Protein AF-A0A371HBJ3-F1 (afdb_monomer_lite)

Structure (mmCIF, N/CA/C/O backbone):
data_AF-A0A371HBJ3-F1
#
_entry.id   AF-A0A371HBJ3-F1
#
loop_
_atom_site.group_PDB
_atom_site.id
_atom_site.type_symbol
_atom_site.label_atom_id
_atom_site.label_alt_id
_atom_site.label_comp_id
_atom_site.label_asym_id
_atom_site.label_entity_id
_atom_site.label_seq_id
_atom_site.pdbx_PDB_ins_code
_atom_site.Cartn_x
_atom_site.Cartn_y
_atom_site.Cartn_z
_atom_site.occupancy
_atom_site.B_iso_or_equiv
_atom_site.auth_seq_id
_atom_site.auth_comp_id
_atom_site.auth_asym_id
_atom_site.auth_atom_id
_atom_site.pdbx_PDB_model_num
ATOM 1 N N . MET A 1 1 ? -5.037 -21.114 93.398 1.00 52.34 1 MET A N 1
ATOM 2 C CA . MET A 1 1 ? -4.317 -20.302 92.396 1.00 52.34 1 MET A CA 1
ATOM 3 C C . MET A 1 1 ? -5.214 -20.182 91.180 1.00 52.34 1 MET A C 1
ATOM 5 O O . MET A 1 1 ? -5.549 -21.205 90.602 1.00 52.34 1 MET A O 1
ATOM 9 N N . TYR A 1 2 ? -5.680 -18.972 90.877 1.00 48.56 2 TYR A N 1
ATOM 10 C CA . TYR A 1 2 ? -6.560 -18.693 89.743 1.00 48.56 2 TYR A CA 1
ATOM 11 C C . TYR A 1 2 ? -5.711 -18.352 88.518 1.00 48.56 2 TYR A C 1
ATOM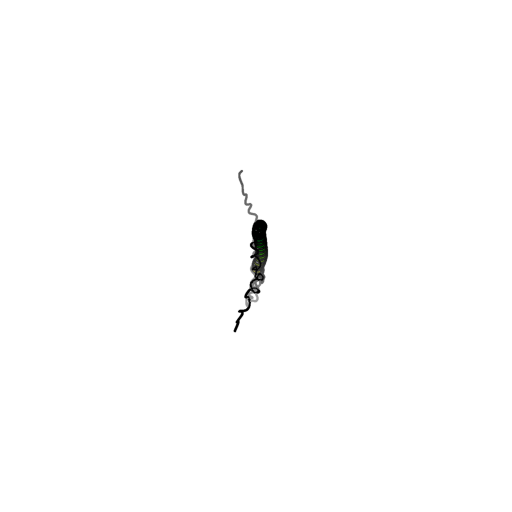 13 O O . TYR A 1 2 ? -4.856 -17.473 88.602 1.00 48.56 2 TYR A O 1
ATOM 21 N N . SER A 1 3 ? -5.958 -19.012 87.390 1.00 54.44 3 SER A N 1
ATOM 22 C CA . SER A 1 3 ? -5.428 -18.626 86.081 1.00 54.44 3 SER A CA 1
ATOM 23 C C . SER A 1 3 ? -6.597 -18.263 85.168 1.00 54.44 3 SER A C 1
ATOM 25 O O . SER A 1 3 ? -7.338 -19.117 84.689 1.00 54.44 3 SER A O 1
ATOM 27 N N . GLN A 1 4 ? -6.775 -16.959 84.966 1.00 59.56 4 GLN A N 1
ATOM 28 C CA . GLN A 1 4 ? -7.691 -16.385 83.990 1.00 59.56 4 GLN A CA 1
ATOM 29 C C . GLN A 1 4 ? -6.986 -16.378 82.627 1.00 59.56 4 GLN A C 1
ATOM 31 O O . GLN A 1 4 ? -5.948 -15.738 82.469 1.00 59.56 4 GLN A O 1
ATOM 36 N N . ALA A 1 5 ? -7.517 -17.119 81.655 1.00 66.81 5 ALA A N 1
ATOM 37 C CA . ALA A 1 5 ? -7.046 -17.056 80.274 1.00 66.81 5 ALA A CA 1
ATOM 38 C C . ALA A 1 5 ? -7.472 -15.717 79.633 1.00 66.81 5 ALA A C 1
ATOM 40 O O . ALA A 1 5 ? -8.577 -15.240 79.914 1.00 66.81 5 ALA A O 1
ATOM 41 N N . PRO A 1 6 ? -6.629 -15.093 78.789 1.00 67.56 6 PRO A N 1
ATOM 42 C CA . PRO A 1 6 ? -6.940 -13.795 78.204 1.00 67.56 6 PRO A CA 1
ATOM 43 C C . PRO A 1 6 ? -8.098 -13.913 77.194 1.00 67.56 6 PRO A C 1
ATOM 45 O O . PRO A 1 6 ? -8.182 -14.905 76.463 1.00 67.56 6 PRO A O 1
ATOM 48 N N . PRO A 1 7 ? -9.003 -12.920 77.122 1.00 60.12 7 PRO A N 1
ATOM 49 C CA . PRO A 1 7 ? -10.148 -12.973 76.223 1.00 60.12 7 PRO A CA 1
ATOM 50 C C . PRO A 1 7 ? -9.701 -12.804 74.763 1.00 60.12 7 PRO A C 1
ATOM 52 O O . PRO A 1 7 ? -9.135 -11.783 74.382 1.00 60.12 7 PRO A O 1
ATOM 55 N N . LEU A 1 8 ? -10.027 -13.781 73.914 1.00 62.53 8 LEU A N 1
ATOM 56 C CA . LEU A 1 8 ? -9.803 -13.759 72.458 1.00 62.53 8 LEU A CA 1
ATOM 57 C C . LEU A 1 8 ? -10.751 -12.805 71.693 1.00 62.53 8 LEU A C 1
ATOM 59 O O . LEU A 1 8 ? -11.042 -13.021 70.519 1.00 62.53 8 LEU A O 1
ATOM 63 N N . GLN A 1 9 ? -11.261 -11.741 72.317 1.00 60.38 9 GLN A N 1
ATOM 64 C CA . GLN A 1 9 ? -12.356 -10.949 71.734 1.00 60.38 9 GLN A CA 1
ATOM 65 C C . GLN A 1 9 ? -11.934 -9.803 70.802 1.00 60.38 9 GLN A C 1
ATOM 67 O O . GLN A 1 9 ? -12.796 -9.207 70.168 1.00 60.38 9 GLN A O 1
ATOM 72 N N . GLN A 1 10 ? -10.640 -9.533 70.607 1.00 57.94 10 GLN A N 1
ATOM 73 C CA . GLN A 1 10 ? -10.212 -8.402 69.764 1.00 57.94 10 GLN A CA 1
ATOM 74 C C . GLN A 1 10 ? -9.814 -8.773 68.324 1.00 57.94 10 GLN A C 1
ATOM 76 O O . GLN A 1 10 ? -9.536 -7.868 67.540 1.00 57.94 10 GLN A O 1
ATOM 81 N N . GLN A 1 11 ? -9.832 -10.056 67.925 1.00 56.16 11 GLN A N 1
ATOM 82 C CA . GLN A 1 11 ? -9.533 -10.443 66.531 1.00 56.16 11 GLN A CA 1
ATOM 83 C C . GLN A 1 11 ? -10.775 -10.560 65.623 1.00 56.16 11 GLN A C 1
ATOM 85 O O . GLN A 1 11 ? -10.653 -10.956 64.468 1.00 56.16 11 GLN A O 1
ATOM 90 N N . GLN A 1 12 ? -11.960 -10.172 66.113 1.00 56.47 12 GLN A N 1
ATOM 91 C CA . GLN A 1 12 ? -13.183 -10.050 65.302 1.00 56.47 12 GLN A CA 1
ATOM 92 C C . GLN A 1 12 ? -13.515 -8.607 64.887 1.00 56.47 12 GLN A C 1
ATOM 94 O O . GLN A 1 12 ? -14.608 -8.353 64.381 1.00 56.47 12 GLN A O 1
ATOM 99 N N . GLN A 1 13 ? -12.581 -7.657 65.013 1.00 57.28 13 GLN A N 1
ATOM 100 C CA . GLN A 1 13 ? -12.696 -6.399 64.270 1.00 57.28 13 GLN A CA 1
ATOM 101 C C . GLN A 1 13 ? -12.426 -6.676 62.788 1.00 57.28 13 GLN A C 1
ATOM 103 O O . GLN A 1 13 ? -11.309 -6.548 62.300 1.00 57.28 13 GLN A O 1
ATOM 108 N N . GLN A 1 14 ? -13.477 -7.139 62.109 1.00 56.41 14 GLN A N 1
ATOM 109 C CA . GLN A 1 14 ? -13.798 -6.816 60.724 1.00 56.41 14 GLN A CA 1
ATOM 110 C C . GLN A 1 14 ? -12.587 -6.696 59.794 1.00 56.41 14 GLN A C 1
ATOM 112 O O . GLN A 1 14 ? -12.361 -5.670 59.161 1.00 56.41 14 GLN A O 1
ATOM 117 N N . ARG A 1 15 ? -11.920 -7.827 59.539 1.00 53.44 15 ARG A N 1
ATOM 118 C CA . ARG A 1 15 ? -11.578 -8.109 58.145 1.00 53.44 15 ARG A CA 1
ATOM 119 C C . ARG A 1 15 ? -12.890 -8.444 57.436 1.00 53.44 15 ARG A C 1
ATOM 121 O O . ARG A 1 15 ? -13.150 -9.599 57.113 1.00 53.44 15 ARG A O 1
ATOM 128 N N . VAL A 1 16 ? -13.731 -7.433 57.202 1.00 54.88 16 VAL A N 1
ATOM 129 C CA . VAL A 1 16 ? -14.548 -7.475 55.993 1.00 54.88 16 VAL A CA 1
ATOM 130 C C . VAL A 1 16 ? -13.506 -7.672 54.891 1.00 54.88 16 VAL A C 1
ATOM 132 O O . VAL A 1 16 ? -12.600 -6.837 54.792 1.00 54.88 16 VAL A O 1
ATOM 135 N N . PRO A 1 17 ? -13.511 -8.779 54.122 1.00 54.97 17 PRO A N 1
ATOM 136 C CA . PRO A 1 17 ? -12.820 -8.717 52.842 1.00 54.97 17 PRO A CA 1
ATOM 137 C C . PRO A 1 17 ? -13.329 -7.430 52.175 1.00 54.97 17 PRO A C 1
ATOM 139 O O . PRO A 1 17 ? -14.526 -7.157 52.335 1.00 54.97 17 PRO A O 1
ATOM 142 N N . PRO A 1 18 ? -12.479 -6.599 51.532 1.00 56.50 18 PRO A N 1
ATOM 143 C CA . PRO A 1 18 ? -13.000 -5.491 50.737 1.00 56.50 18 PRO A CA 1
ATOM 144 C C . PRO A 1 18 ? -14.103 -6.113 49.898 1.00 56.50 18 PRO A C 1
ATOM 146 O O . PRO A 1 18 ? -13.814 -7.090 49.199 1.00 56.50 18 PRO A O 1
ATOM 149 N N . GLN A 1 19 ? -15.360 -5.708 50.154 1.00 52.31 19 GLN A N 1
ATOM 150 C CA . GLN A 1 19 ? -16.518 -6.378 49.577 1.00 52.31 19 GLN A CA 1
ATOM 151 C C . GLN A 1 19 ? -16.184 -6.504 48.110 1.00 52.31 19 GLN A C 1
ATOM 153 O O . GLN A 1 19 ? -15.879 -5.489 47.480 1.00 52.31 19 GLN A O 1
ATOM 158 N N . GLY A 1 20 ? -16.077 -7.752 47.642 1.00 52.28 20 GLY A N 1
ATOM 159 C CA . GLY A 1 20 ? -15.690 -8.026 46.276 1.00 52.28 20 GLY A CA 1
ATOM 160 C C . GLY A 1 20 ? -16.585 -7.153 45.429 1.00 52.28 20 GLY A C 1
ATOM 161 O O . GLY A 1 20 ? -17.806 -7.324 45.469 1.00 52.28 20 GLY A O 1
ATOM 162 N N . ASN A 1 21 ? -15.976 -6.160 44.784 1.00 62.69 21 ASN A N 1
ATOM 163 C CA . ASN A 1 21 ? -16.657 -5.159 43.987 1.00 62.69 21 ASN A CA 1
ATOM 164 C C . ASN A 1 21 ? -17.072 -5.866 42.696 1.00 62.69 21 ASN A C 1
ATOM 166 O O . ASN A 1 21 ? -16.496 -5.670 41.631 1.00 62.69 21 ASN A O 1
ATOM 170 N N . SER A 1 22 ? -17.974 -6.833 42.855 1.00 67.38 22 SER A N 1
ATOM 171 C CA . SER A 1 22 ? -18.622 -7.532 41.771 1.00 67.38 22 SER A CA 1
ATOM 172 C C . SER A 1 22 ? -19.412 -6.462 41.026 1.00 67.38 22 SER A C 1
ATOM 174 O O . SER A 1 22 ? -20.157 -5.719 41.673 1.00 67.38 22 SER A O 1
ATOM 176 N N . PRO A 1 23 ? -19.174 -6.299 39.712 1.00 80.31 23 PRO A N 1
ATOM 177 C CA . PRO A 1 23 ? -19.828 -5.251 38.955 1.00 80.31 23 PRO A CA 1
ATOM 178 C C . PRO A 1 23 ? -21.338 -5.368 39.141 1.00 80.31 23 PRO A C 1
ATOM 180 O O . PRO A 1 23 ? -21.896 -6.466 39.038 1.00 80.31 23 PRO A O 1
ATOM 183 N N . SER A 1 24 ? -21.989 -4.239 39.416 1.00 90.88 24 SER A N 1
ATOM 184 C CA . SER A 1 24 ? -23.447 -4.170 39.412 1.00 90.88 24 SER A CA 1
ATOM 185 C C . SER A 1 24 ? -23.973 -4.592 38.036 1.00 90.88 24 SER A C 1
ATOM 187 O O . SER A 1 24 ? -23.276 -4.474 37.025 1.00 90.88 24 SER A O 1
ATOM 189 N N . LEU A 1 25 ? -25.230 -5.038 37.958 1.00 93.00 25 LEU A N 1
ATOM 190 C CA . LEU A 1 25 ? -25.897 -5.276 36.673 1.00 93.00 25 LEU A CA 1
ATOM 191 C C . LEU A 1 25 ? -25.810 -4.041 35.760 1.00 93.00 25 LEU A C 1
ATOM 193 O O . LEU A 1 25 ? -25.631 -4.173 34.551 1.00 93.00 25 LEU A O 1
ATOM 197 N N . GLU A 1 26 ? -25.887 -2.846 36.347 1.00 92.12 26 GLU A N 1
ATOM 198 C CA . GLU A 1 26 ? -25.732 -1.587 35.620 1.00 92.12 26 GLU A CA 1
ATOM 199 C C . GLU A 1 26 ? -24.318 -1.429 35.038 1.00 92.12 26 GLU A C 1
ATOM 201 O O . GLU A 1 26 ? -24.172 -1.044 33.878 1.00 92.12 26 GLU A O 1
ATOM 206 N N . ASP A 1 27 ? -23.280 -1.787 35.800 1.00 94.19 27 ASP A N 1
ATOM 207 C CA . ASP A 1 27 ? -21.889 -1.750 35.333 1.00 94.19 27 ASP A CA 1
ATOM 208 C C . ASP A 1 27 ? -21.659 -2.764 34.211 1.00 94.19 27 ASP A C 1
ATOM 210 O O . ASP A 1 27 ? -20.997 -2.462 33.220 1.00 94.19 27 ASP A O 1
ATOM 214 N N . MET A 1 28 ? -22.267 -3.947 34.318 1.00 94.44 28 MET A N 1
ATOM 215 C CA . MET A 1 28 ? -22.177 -4.982 33.292 1.00 94.44 28 MET A CA 1
ATOM 216 C C . MET A 1 28 ? -22.882 -4.565 31.995 1.00 94.44 28 MET A C 1
ATOM 218 O O . MET A 1 28 ? -22.344 -4.776 30.908 1.00 94.44 28 MET A O 1
ATOM 222 N N . MET A 1 29 ? -24.047 -3.915 32.088 1.00 95.38 29 MET A N 1
ATOM 223 C CA . MET A 1 29 ? -24.729 -3.348 30.919 1.00 95.38 29 MET A CA 1
ATOM 224 C C . MET A 1 29 ? -23.911 -2.229 30.270 1.00 95.38 29 MET A C 1
ATOM 226 O O . MET A 1 29 ? -23.773 -2.205 29.045 1.00 95.38 29 MET A O 1
ATOM 230 N N . LYS A 1 30 ? -23.318 -1.334 31.068 1.00 96.06 30 LYS A N 1
ATOM 231 C CA . LYS A 1 30 ? -22.425 -0.280 30.563 1.00 96.06 30 LYS A CA 1
ATOM 232 C C . LYS A 1 30 ? -21.199 -0.867 29.872 1.00 96.06 30 LYS A C 1
ATOM 234 O O . LYS A 1 30 ? -20.845 -0.425 28.781 1.00 96.06 30 LYS A O 1
ATOM 239 N N . GLN A 1 31 ? -20.592 -1.895 30.459 1.00 96.31 31 GLN A N 1
ATOM 240 C CA . GLN A 1 31 ? -19.443 -2.579 29.878 1.00 96.31 31 GLN A CA 1
ATOM 241 C C . GLN A 1 31 ? -19.801 -3.291 28.568 1.00 96.31 31 GLN A C 1
ATOM 243 O O . GLN A 1 31 ? -19.042 -3.209 27.605 1.00 96.31 31 GLN A O 1
ATOM 248 N N . LEU A 1 32 ? -20.969 -3.935 28.487 1.00 96.06 32 LEU A N 1
ATOM 249 C CA . LEU A 1 32 ? -21.438 -4.565 27.252 1.00 96.06 32 LEU A CA 1
ATOM 250 C C . LEU A 1 32 ? -21.692 -3.534 26.143 1.00 96.06 32 LEU A C 1
ATOM 252 O O . LEU A 1 32 ? -21.330 -3.775 24.989 1.00 96.06 32 LEU A O 1
ATOM 256 N N . ALA A 1 33 ? -22.290 -2.389 26.485 1.00 96.62 33 ALA A N 1
ATOM 257 C CA . ALA A 1 33 ? -22.513 -1.292 25.547 1.00 96.62 33 ALA A CA 1
ATOM 258 C C . ALA A 1 33 ? -21.186 -0.703 25.041 1.00 96.62 33 ALA A C 1
ATOM 260 O O . ALA A 1 33 ? -21.024 -0.506 23.836 1.00 96.62 33 ALA A O 1
ATOM 261 N N . ALA A 1 34 ? -20.217 -0.493 25.937 1.00 96.81 34 ALA A N 1
ATOM 262 C CA . ALA A 1 34 ? -18.881 -0.023 25.581 1.00 96.81 34 ALA A CA 1
ATOM 263 C C . ALA A 1 34 ? -18.155 -1.011 24.656 1.00 96.81 34 ALA A C 1
ATOM 265 O O . ALA A 1 34 ? -17.638 -0.609 23.618 1.00 96.81 34 ALA A O 1
ATOM 266 N N . ASN A 1 35 ? -18.201 -2.309 24.965 1.00 97.00 35 ASN A N 1
ATOM 267 C CA . ASN A 1 35 ? -17.540 -3.335 24.159 1.00 97.00 35 ASN A CA 1
ATOM 268 C C . ASN A 1 35 ? -18.160 -3.459 22.754 1.00 97.00 35 ASN A C 1
ATOM 270 O O . ASN A 1 35 ? -17.446 -3.524 21.757 1.00 97.00 35 ASN A O 1
ATOM 274 N N . ASN A 1 36 ? -19.495 -3.398 22.652 1.00 97.25 36 ASN A N 1
ATOM 275 C CA . ASN A 1 36 ? -20.181 -3.354 21.355 1.00 97.25 36 ASN A CA 1
ATOM 276 C C . ASN A 1 36 ? -19.810 -2.107 20.544 1.00 97.25 36 ASN A C 1
ATOM 278 O O . ASN A 1 36 ? -19.727 -2.169 19.315 1.00 97.25 36 ASN A O 1
ATOM 282 N N . LEU A 1 37 ? -19.609 -0.968 21.208 1.00 97.62 37 LEU A N 1
ATOM 283 C CA . LEU A 1 37 ? -19.191 0.262 20.551 1.00 97.62 37 LEU A CA 1
ATOM 284 C C . LEU A 1 37 ? -17.736 0.176 20.069 1.00 97.62 37 LEU A C 1
ATOM 286 O O . LEU A 1 37 ? -17.458 0.539 18.928 1.00 97.62 37 LEU A O 1
ATOM 290 N N . GLU A 1 38 ? -16.819 -0.335 20.891 1.00 97.38 38 GLU A N 1
ATOM 291 C CA . GLU A 1 38 ? -15.427 -0.579 20.492 1.00 97.38 38 GLU A CA 1
ATOM 292 C C . GLU A 1 38 ? -15.335 -1.564 19.330 1.00 97.38 38 GLU A C 1
ATOM 294 O O . GLU A 1 38 ? -14.589 -1.322 18.384 1.00 97.38 38 GLU A O 1
ATOM 299 N N . PHE A 1 39 ? -16.132 -2.635 19.344 1.00 97.94 39 PHE A N 1
ATOM 300 C CA . PHE A 1 39 ? -16.200 -3.568 18.226 1.00 97.94 39 PHE A CA 1
ATOM 301 C C . PHE A 1 39 ? -16.633 -2.859 16.937 1.00 97.94 39 PHE A C 1
ATOM 303 O O . PHE A 1 39 ? -15.955 -2.977 15.917 1.00 97.94 39 PHE A O 1
ATOM 310 N N . GLN A 1 40 ? -17.703 -2.056 16.985 1.00 97.19 40 GLN A N 1
ATOM 311 C CA . GLN A 1 40 ? -18.172 -1.275 15.834 1.00 97.19 40 GLN A CA 1
ATOM 312 C C . GLN A 1 40 ? -17.124 -0.271 15.327 1.00 97.19 40 GLN A C 1
ATOM 314 O O . GLN A 1 40 ? -16.942 -0.119 14.116 1.00 97.19 40 GLN A O 1
ATOM 319 N N . GLN A 1 41 ? -16.401 0.393 16.231 1.00 97.31 41 GLN A N 1
ATOM 320 C CA . GLN A 1 41 ? -15.310 1.296 15.862 1.00 97.31 41 GLN A CA 1
ATOM 321 C C . GLN A 1 41 ? -14.129 0.538 15.251 1.00 97.31 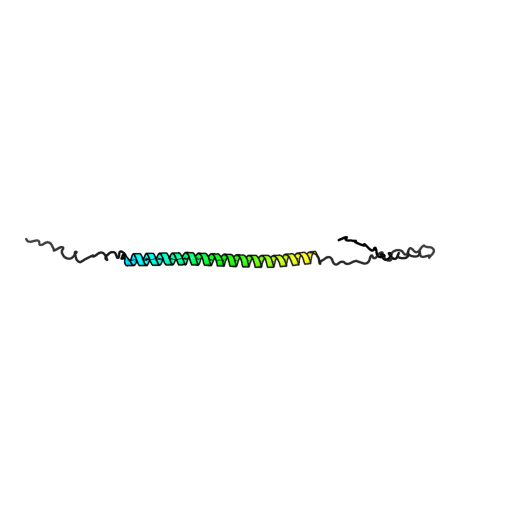41 GLN A C 1
ATOM 323 O O . GLN A 1 41 ? -13.575 0.981 14.246 1.00 97.31 41 GLN A O 1
ATOM 328 N N . SER A 1 42 ? -13.775 -0.619 15.811 1.00 98.00 42 SER A N 1
ATOM 329 C CA . SER A 1 42 ? -12.688 -1.471 15.332 1.00 98.00 42 SER A CA 1
ATOM 330 C C . SER A 1 42 ? -12.952 -1.957 13.910 1.00 98.00 42 SER A C 1
ATOM 332 O O . SER A 1 42 ? -12.117 -1.754 13.027 1.00 98.00 42 SER A O 1
ATOM 334 N N . VAL A 1 43 ? -14.147 -2.498 13.638 1.00 96.56 43 VAL A N 1
ATOM 335 C CA . VAL A 1 43 ? -14.500 -2.953 12.283 1.00 96.56 43 VAL A CA 1
ATOM 336 C C . VAL A 1 43 ? -14.549 -1.790 11.292 1.00 96.56 43 VAL A C 1
ATOM 338 O O . VAL A 1 43 ? -14.050 -1.917 10.175 1.00 96.56 43 VAL A O 1
ATOM 341 N N . SER A 1 44 ? -15.071 -0.630 11.703 1.00 97.75 44 SER A N 1
ATOM 342 C CA . SER A 1 44 ? -15.144 0.560 10.844 1.00 97.75 44 SER A CA 1
ATOM 343 C C . SER A 1 44 ? -13.755 1.107 10.515 1.00 97.75 44 SER A C 1
ATOM 345 O O . SER A 1 44 ? -13.462 1.412 9.359 1.00 97.75 44 SER A O 1
ATOM 347 N N . SER A 1 45 ? -12.878 1.183 11.518 1.00 98.00 45 SER A N 1
ATOM 348 C CA . SER A 1 45 ? -11.490 1.618 11.362 1.00 98.00 45 SER A CA 1
ATOM 349 C C . SER A 1 45 ? -10.703 0.653 10.481 1.00 98.00 45 SER A C 1
ATOM 351 O O . SER A 1 45 ? -10.027 1.084 9.548 1.00 98.00 45 SER A O 1
ATOM 353 N N . SER A 1 46 ? -10.842 -0.655 10.712 1.00 98.31 46 SER A N 1
ATOM 354 C CA . SER A 1 46 ? -10.181 -1.683 9.907 1.00 98.31 46 SER A CA 1
ATOM 355 C C . SER A 1 46 ? -10.625 -1.617 8.443 1.00 98.31 46 SER A C 1
ATOM 357 O O . SER A 1 46 ? -9.789 -1.598 7.539 1.00 98.31 46 SER A O 1
ATOM 359 N N . ASN A 1 47 ? -11.928 -1.458 8.196 1.00 98.25 47 ASN A N 1
ATOM 360 C CA . ASN A 1 47 ? -12.460 -1.310 6.845 1.00 98.25 47 ASN A CA 1
ATOM 361 C C . ASN A 1 47 ? -11.979 -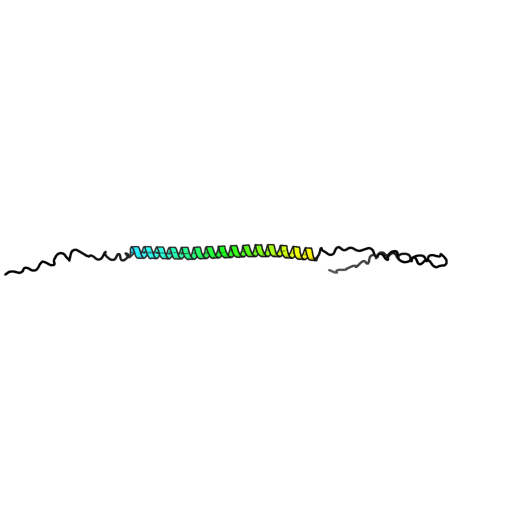0.018 6.159 1.00 98.25 47 ASN A C 1
ATOM 363 O O . ASN A 1 47 ? -11.661 -0.021 4.971 1.00 98.25 47 ASN A O 1
ATOM 367 N N . MET A 1 48 ? -11.892 1.094 6.895 1.00 97.81 48 MET A N 1
ATOM 368 C CA . MET A 1 48 ? -11.356 2.347 6.358 1.00 97.81 48 MET A CA 1
ATOM 369 C C . MET A 1 48 ? -9.873 2.209 6.001 1.00 97.81 48 MET A C 1
ATOM 371 O O . MET A 1 48 ? -9.471 2.595 4.906 1.00 97.81 48 MET A O 1
ATOM 375 N N . GLN A 1 49 ? -9.064 1.616 6.881 1.00 98.31 49 GLN A N 1
ATOM 376 C CA . GLN A 1 49 ? -7.642 1.382 6.623 1.00 98.31 49 GLN A CA 1
ATOM 377 C C . GLN A 1 49 ? -7.421 0.474 5.414 1.00 98.31 49 GLN A C 1
ATOM 379 O O . GLN A 1 49 ? -6.568 0.774 4.582 1.00 98.31 49 GLN A O 1
ATOM 384 N N . PHE A 1 50 ? -8.218 -0.588 5.274 1.00 98.44 50 PHE A N 1
ATOM 385 C CA . PHE A 1 50 ? -8.172 -1.459 4.103 1.00 98.44 50 PHE A CA 1
ATOM 386 C C . PHE A 1 50 ? -8.440 -0.681 2.807 1.00 98.44 50 PHE A C 1
ATOM 388 O O . PHE A 1 50 ? -7.666 -0.780 1.855 1.00 98.44 50 PHE A O 1
ATOM 395 N N . GLN A 1 51 ? -9.481 0.157 2.780 1.00 98.50 51 GLN A N 1
ATOM 396 C CA . GLN A 1 51 ? -9.790 0.986 1.610 1.00 98.50 51 GLN A CA 1
ATOM 397 C C . GLN A 1 51 ? -8.671 1.982 1.277 1.00 98.50 51 GLN A C 1
ATOM 399 O O . GLN A 1 51 ? -8.325 2.156 0.106 1.00 98.50 51 GLN A O 1
ATOM 404 N N . GLN A 1 52 ? -8.073 2.612 2.293 1.00 98.38 52 GLN A N 1
ATOM 405 C CA . GLN A 1 52 ? -6.943 3.524 2.100 1.00 98.38 52 GLN A CA 1
ATOM 406 C C . GLN A 1 52 ? -5.712 2.790 1.565 1.00 98.38 52 GLN A C 1
ATOM 408 O O . GLN A 1 52 ? -5.076 3.265 0.626 1.00 98.38 52 GLN A O 1
ATOM 413 N N . ASN A 1 53 ? -5.404 1.611 2.109 1.00 98.62 53 ASN A N 1
ATOM 414 C CA . ASN A 1 53 ? -4.294 0.785 1.649 1.00 98.62 53 ASN A CA 1
ATOM 415 C C . ASN A 1 53 ? -4.472 0.382 0.180 1.00 98.62 53 ASN A C 1
ATOM 417 O O . ASN A 1 53 ? -3.579 0.622 -0.626 1.00 98.62 53 ASN A O 1
ATOM 421 N N . MET A 1 54 ? -5.658 -0.109 -0.191 1.00 98.38 54 MET A N 1
ATOM 422 C CA . MET A 1 54 ? -5.985 -0.446 -1.578 1.00 98.38 54 MET A CA 1
ATOM 423 C C . MET A 1 54 ? -5.843 0.760 -2.510 1.00 98.38 54 MET A C 1
ATOM 425 O O . MET A 1 54 ? -5.255 0.653 -3.585 1.00 98.38 54 MET A O 1
ATOM 429 N N . THR A 1 55 ? -6.333 1.926 -2.089 1.00 98.50 55 THR A N 1
ATOM 430 C CA . THR A 1 55 ? -6.210 3.167 -2.867 1.00 98.50 55 THR A CA 1
ATOM 431 C C . THR A 1 55 ? -4.744 3.560 -3.054 1.00 98.50 55 THR A C 1
ATOM 433 O O . THR A 1 55 ? -4.337 3.917 -4.159 1.00 98.50 55 THR A O 1
ATOM 436 N N . ALA A 1 56 ? -3.929 3.456 -2.002 1.00 98.38 56 ALA A N 1
ATOM 437 C CA . ALA A 1 56 ? -2.499 3.732 -2.064 1.00 98.38 56 ALA A CA 1
ATOM 438 C C . ALA A 1 56 ? -1.773 2.760 -3.007 1.00 98.38 56 ALA A C 1
ATOM 440 O O . ALA A 1 56 ? -1.040 3.210 -3.885 1.00 98.38 56 ALA A O 1
ATOM 441 N N . THR A 1 57 ? -2.032 1.454 -2.901 1.00 98.62 57 THR A N 1
ATOM 442 C CA . THR A 1 57 ? -1.443 0.440 -3.788 1.00 98.62 57 THR A CA 1
ATOM 443 C C . THR A 1 57 ? -1.824 0.672 -5.248 1.00 98.62 57 THR A C 1
ATOM 445 O O . THR A 1 57 ? -0.965 0.603 -6.121 1.00 98.62 57 THR A O 1
ATOM 448 N N . ILE A 1 58 ? -3.085 1.005 -5.539 1.00 98.75 58 ILE A N 1
ATOM 449 C CA . ILE A 1 58 ? -3.524 1.306 -6.911 1.00 98.75 58 ILE A CA 1
ATOM 450 C C . ILE A 1 58 ? -2.809 2.548 -7.459 1.00 98.75 58 ILE A C 1
ATOM 452 O O . ILE A 1 58 ? -2.381 2.554 -8.615 1.00 98.75 58 ILE A O 1
ATOM 456 N N . GLN A 1 59 ? -2.668 3.602 -6.650 1.00 98.62 59 GLN A N 1
ATOM 457 C CA . GLN A 1 59 ? -1.955 4.811 -7.065 1.00 98.62 59 GLN A CA 1
ATOM 458 C C . GLN A 1 59 ? -0.474 4.541 -7.333 1.00 98.62 59 GLN A C 1
ATOM 460 O O . GLN A 1 59 ? 0.052 5.009 -8.343 1.00 98.62 59 GLN A O 1
ATOM 465 N N . ASP A 1 60 ? 0.174 3.757 -6.474 1.00 98.69 60 ASP A N 1
ATOM 466 C CA . ASP A 1 60 ? 1.574 3.377 -6.638 1.00 98.69 60 ASP A CA 1
ATOM 467 C C . ASP A 1 60 ? 1.782 2.552 -7.917 1.00 98.69 60 ASP A C 1
ATOM 469 O O . ASP A 1 60 ? 2.621 2.894 -8.751 1.00 98.69 60 ASP A O 1
ATOM 473 N N . LEU A 1 61 ? 0.925 1.556 -8.165 1.00 98.75 61 LEU A N 1
ATOM 474 C CA . LEU A 1 61 ? 0.945 0.781 -9.409 1.00 98.75 61 LEU A CA 1
ATOM 475 C C . LEU A 1 61 ? 0.748 1.666 -10.645 1.00 98.75 61 LEU A C 1
ATOM 477 O O . LEU 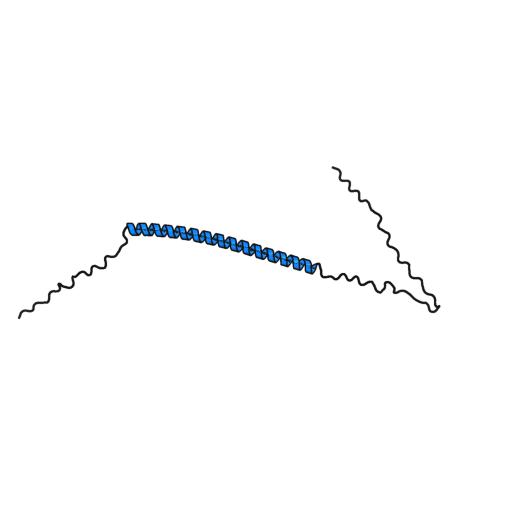A 1 61 ? 1.474 1.530 -11.630 1.00 98.75 61 LEU A O 1
ATOM 481 N N . LYS A 1 62 ? -0.200 2.609 -10.604 1.00 98.19 62 LYS A N 1
ATOM 482 C CA . LYS A 1 62 ? -0.422 3.562 -11.702 1.00 98.19 62 LYS A CA 1
ATOM 483 C C . LYS A 1 62 ? 0.827 4.408 -11.969 1.00 98.19 62 LYS A C 1
ATOM 485 O O . LYS A 1 62 ? 1.171 4.631 -13.131 1.00 98.19 62 LYS A O 1
ATOM 490 N N . MET A 1 63 ? 1.506 4.864 -10.918 1.00 98.44 63 MET A N 1
ATOM 491 C CA . MET A 1 63 ? 2.754 5.618 -11.037 1.00 98.44 63 MET A CA 1
ATOM 492 C C . MET A 1 63 ? 3.864 4.763 -11.657 1.00 98.44 63 MET A C 1
ATOM 494 O O . MET A 1 63 ? 4.487 5.197 -12.626 1.00 98.44 63 MET A O 1
ATOM 498 N N . GLN A 1 64 ? 4.070 3.541 -11.156 1.00 98.50 64 GLN A N 1
ATOM 499 C CA . GLN A 1 64 ? 5.077 2.612 -11.676 1.00 98.50 64 GLN A CA 1
ATOM 500 C C . GLN A 1 64 ? 4.851 2.294 -13.160 1.00 98.50 64 GLN A C 1
ATOM 502 O O . GLN A 1 64 ? 5.791 2.338 -13.952 1.00 98.50 64 GLN A O 1
ATOM 507 N N . ILE A 1 65 ? 3.601 2.046 -13.567 1.00 98.25 65 ILE A N 1
ATOM 508 C CA . ILE A 1 65 ? 3.246 1.808 -14.975 1.00 98.25 65 ILE A CA 1
ATOM 509 C C . ILE A 1 65 ? 3.534 3.050 -15.828 1.00 98.25 65 ILE A C 1
ATOM 511 O O . ILE A 1 65 ? 4.072 2.927 -16.928 1.00 98.25 65 ILE A O 1
ATOM 515 N N . GLY A 1 66 ? 3.229 4.251 -15.325 1.00 97.88 66 GLY A N 1
ATOM 516 C CA . GLY A 1 66 ? 3.563 5.502 -16.008 1.00 97.88 66 GLY A CA 1
ATOM 517 C C . GLY A 1 66 ? 5.071 5.682 -16.209 1.00 97.88 66 GLY A C 1
ATOM 518 O O . GLY A 1 66 ? 5.513 6.062 -17.292 1.00 97.88 66 GLY A O 1
ATOM 519 N N . GLN A 1 67 ? 5.879 5.357 -15.197 1.00 97.94 67 GLN A N 1
ATOM 520 C CA . GLN A 1 67 ? 7.338 5.375 -15.317 1.00 97.94 67 GLN A CA 1
ATOM 521 C C . GLN A 1 67 ? 7.845 4.331 -16.315 1.00 97.94 67 GLN A C 1
ATOM 523 O O . GLN A 1 67 ? 8.660 4.664 -17.174 1.00 97.94 67 GLN A O 1
ATOM 528 N N . LEU A 1 68 ? 7.313 3.108 -16.268 1.00 97.94 68 LEU A N 1
ATOM 529 C CA . LEU A 1 68 ? 7.663 2.049 -17.211 1.00 97.94 68 LEU A CA 1
ATOM 530 C C . LEU A 1 68 ? 7.356 2.454 -18.658 1.00 97.94 68 LEU A C 1
ATOM 532 O O . LEU A 1 68 ? 8.191 2.251 -19.536 1.00 97.94 68 LEU A O 1
ATOM 536 N N . ALA A 1 69 ? 6.198 3.070 -18.909 1.00 96.38 69 ALA A N 1
ATOM 537 C CA . ALA A 1 69 ? 5.832 3.563 -20.235 1.00 96.38 69 ALA A CA 1
ATOM 538 C C . ALA A 1 69 ? 6.849 4.590 -20.766 1.00 96.38 69 ALA A C 1
ATOM 540 O O . ALA A 1 69 ? 7.252 4.516 -21.928 1.00 96.38 69 ALA A O 1
ATOM 541 N N . ASN A 1 70 ? 7.328 5.494 -19.904 1.00 95.88 70 ASN A N 1
ATOM 542 C CA . ASN A 1 70 ? 8.379 6.446 -20.265 1.00 95.88 70 ASN A CA 1
ATOM 543 C C . ASN A 1 70 ? 9.699 5.737 -20.594 1.00 95.88 70 ASN A C 1
ATOM 545 O O . ASN A 1 70 ? 10.308 6.039 -21.617 1.00 95.88 70 ASN A O 1
ATOM 549 N N . THR A 1 71 ? 10.125 4.768 -19.779 1.00 94.75 71 THR A N 1
ATOM 550 C CA . THR A 1 71 ? 11.343 3.982 -20.038 1.00 94.75 71 THR A CA 1
ATOM 551 C C . THR A 1 71 ? 11.255 3.195 -21.346 1.00 94.75 71 THR A C 1
ATOM 553 O O . THR A 1 71 ? 12.212 3.156 -22.112 1.00 94.75 71 THR A O 1
ATOM 556 N N . VAL A 1 72 ? 10.111 2.581 -21.647 1.00 94.06 72 VAL A N 1
ATOM 557 C CA . VAL A 1 72 ? 9.926 1.856 -22.912 1.00 94.06 72 VAL A CA 1
ATOM 558 C C . VAL A 1 72 ? 9.973 2.817 -24.101 1.00 94.06 72 VAL A C 1
ATOM 560 O O . VAL A 1 72 ? 10.635 2.519 -25.093 1.00 94.06 72 VAL A O 1
ATOM 563 N N . SER A 1 73 ? 9.342 3.989 -23.992 1.00 91.94 73 SER A N 1
ATOM 564 C CA . SER A 1 73 ? 9.377 5.022 -25.033 1.00 91.94 73 SER A CA 1
ATOM 565 C C . SER A 1 73 ? 10.801 5.521 -25.317 1.00 91.94 73 SER A C 1
ATOM 567 O O . SER A 1 73 ? 11.205 5.635 -26.480 1.00 91.94 73 SER A O 1
ATOM 569 N N . THR A 1 74 ? 11.614 5.750 -24.277 1.00 90.06 74 THR A N 1
ATOM 570 C CA . THR A 1 74 ? 13.016 6.160 -24.455 1.00 90.06 74 THR A CA 1
ATOM 571 C C . THR A 1 74 ? 13.865 5.055 -25.075 1.00 90.06 74 THR A C 1
ATOM 573 O O . THR A 1 74 ? 14.659 5.346 -25.967 1.00 90.06 74 THR A O 1
ATOM 576 N N . LEU A 1 75 ? 13.676 3.793 -24.675 1.00 89.31 75 LEU A N 1
ATOM 577 C CA . LEU A 1 75 ? 14.375 2.649 -25.272 1.00 89.31 75 LEU A CA 1
ATOM 578 C C . LEU A 1 75 ? 14.019 2.463 -26.752 1.00 89.31 75 LEU A C 1
ATOM 580 O O . LEU A 1 75 ? 14.913 2.266 -27.575 1.00 89.31 75 LEU A O 1
ATOM 584 N N . GLN A 1 76 ? 12.737 2.572 -27.110 1.00 83.38 76 GLN A N 1
ATOM 585 C CA . GLN A 1 76 ? 12.289 2.507 -28.505 1.00 83.38 76 GLN A CA 1
ATOM 586 C C . GLN A 1 76 ? 12.865 3.659 -29.335 1.00 83.38 76 GLN A C 1
ATOM 588 O O . GLN A 1 76 ? 13.364 3.441 -30.439 1.00 83.38 76 GLN A O 1
ATOM 593 N N . SER A 1 77 ? 12.868 4.874 -28.783 1.00 75.88 77 SER A N 1
ATOM 594 C CA . SER A 1 77 ? 13.439 6.049 -29.447 1.00 75.88 77 SER A CA 1
ATOM 595 C C . SER A 1 77 ? 14.951 5.905 -29.649 1.00 75.88 77 SER A C 1
ATOM 597 O O . SER A 1 77 ? 15.450 6.134 -30.747 1.00 75.88 77 SER A O 1
ATOM 599 N N . ALA A 1 78 ? 15.685 5.448 -28.629 1.00 68.06 78 ALA A N 1
ATOM 600 C CA . ALA A 1 78 ? 17.132 5.245 -28.700 1.00 68.06 78 ALA A CA 1
ATOM 601 C C . ALA A 1 78 ? 17.533 4.117 -29.666 1.00 68.06 78 ALA A C 1
ATOM 603 O O . ALA A 1 78 ? 18.547 4.245 -30.357 1.00 68.06 78 ALA A O 1
ATOM 604 N N . GLY A 1 79 ? 16.734 3.046 -29.747 1.00 60.69 79 GLY A N 1
ATOM 605 C CA . GLY A 1 79 ? 16.903 1.966 -30.723 1.00 60.69 79 GLY A CA 1
ATOM 606 C C . GLY A 1 79 ? 16.560 2.380 -32.158 1.00 60.69 79 GLY A C 1
ATOM 607 O O . GLY A 1 79 ? 17.135 1.841 -33.099 1.00 60.69 79 GLY A O 1
ATOM 608 N N . SER A 1 80 ? 15.677 3.369 -32.334 1.00 60.31 80 SER A N 1
ATOM 609 C CA . SER A 1 80 ? 15.303 3.907 -33.646 1.00 60.31 80 SER A CA 1
ATOM 610 C C . SER A 1 80 ? 16.199 5.057 -34.129 1.00 60.31 80 SER A C 1
ATOM 612 O O . SER A 1 80 ? 16.228 5.308 -35.332 1.00 60.31 80 SER A O 1
ATOM 614 N N . SER A 1 81 ? 16.904 5.778 -33.244 1.00 60.09 81 SER A N 1
ATOM 615 C CA . SER A 1 81 ? 17.574 7.045 -33.600 1.00 60.09 81 SER A CA 1
ATOM 616 C C . SER A 1 81 ? 19.107 7.005 -33.705 1.00 60.09 81 SER A C 1
ATOM 618 O O . SER A 1 81 ? 19.714 8.068 -33.802 1.00 60.09 81 SER A O 1
ATOM 620 N N . ASN A 1 82 ? 19.765 5.841 -33.676 1.00 57.94 82 ASN A N 1
ATOM 621 C CA . ASN A 1 82 ? 21.239 5.778 -33.598 1.00 57.94 82 ASN A CA 1
ATOM 622 C C . ASN A 1 82 ? 21.940 5.023 -34.731 1.00 57.94 82 ASN A C 1
ATOM 624 O O . ASN A 1 82 ? 23.030 4.491 -34.540 1.00 57.94 82 ASN A O 1
ATOM 628 N N . LEU A 1 83 ? 21.382 5.033 -35.939 1.00 62.03 83 LEU A N 1
ATOM 629 C CA . LEU A 1 83 ? 22.219 4.827 -37.117 1.00 62.03 83 LEU A CA 1
ATOM 630 C C . LEU A 1 83 ? 22.437 6.192 -37.763 1.00 62.03 83 LEU A C 1
ATOM 632 O O . LEU A 1 83 ? 21.528 6.668 -38.450 1.00 62.03 83 LEU A O 1
ATOM 636 N N . PRO A 1 84 ? 23.599 6.851 -37.557 1.00 58.88 84 PRO A N 1
ATOM 637 C CA . PRO A 1 84 ? 23.966 7.950 -38.428 1.00 58.88 84 PRO A CA 1
ATOM 638 C C . PRO A 1 84 ? 23.968 7.357 -39.834 1.00 58.88 84 PRO A C 1
ATOM 640 O O . PRO A 1 84 ? 24.829 6.550 -40.181 1.00 58.88 84 PRO A O 1
ATOM 643 N N . SER A 1 85 ? 22.947 7.695 -40.621 1.00 60.91 85 SER A N 1
ATOM 644 C CA . SER A 1 85 ? 22.861 7.331 -42.029 1.00 60.91 85 SER A CA 1
ATOM 645 C C . SER A 1 85 ? 23.885 8.175 -42.770 1.00 60.91 85 SER A C 1
ATOM 647 O O . SER A 1 85 ? 23.553 9.073 -43.536 1.00 60.91 85 SER A O 1
ATOM 649 N N . GLN A 1 86 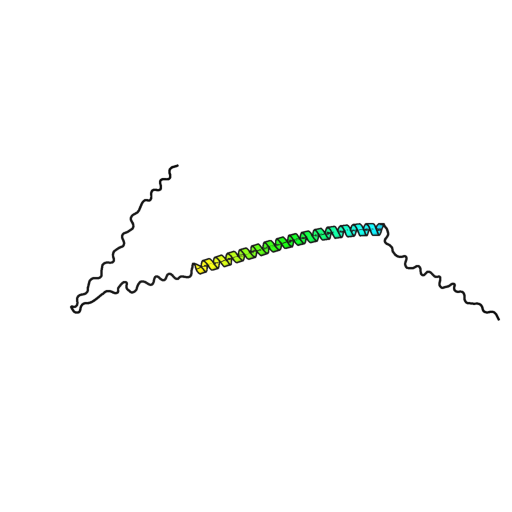? 25.162 7.918 -42.503 1.00 59.16 86 GLN A N 1
ATOM 650 C CA . GLN A 1 86 ? 26.245 8.428 -43.305 1.00 59.16 86 GLN A CA 1
ATOM 651 C C . GLN A 1 86 ? 26.221 7.610 -44.583 1.00 59.16 86 GLN A C 1
ATOM 653 O O . GLN A 1 86 ? 26.876 6.576 -44.699 1.00 59.16 86 GLN A O 1
ATOM 658 N N . THR A 1 87 ? 25.451 8.086 -45.558 1.00 64.25 87 THR A N 1
ATOM 659 C CA . THR A 1 87 ? 25.732 7.744 -46.948 1.00 64.25 87 THR A CA 1
ATOM 660 C C . THR A 1 87 ? 27.098 8.352 -47.248 1.00 64.25 87 THR A C 1
ATOM 662 O O . THR A 1 87 ? 27.192 9.508 -47.647 1.00 64.25 87 THR A O 1
ATOM 665 N N . ILE A 1 88 ? 28.176 7.613 -46.969 1.00 68.00 88 ILE A N 1
ATOM 666 C CA . ILE A 1 88 ? 29.506 7.974 -47.451 1.00 68.00 88 ILE A CA 1
ATOM 667 C C . ILE A 1 88 ? 29.390 7.928 -48.977 1.00 68.00 88 ILE A C 1
ATOM 669 O O . ILE A 1 88 ? 29.084 6.859 -49.516 1.00 68.00 88 ILE A O 1
ATOM 673 N N . PRO A 1 89 ? 29.574 9.056 -49.689 1.00 62.78 89 PRO A N 1
ATOM 674 C CA . PRO A 1 89 ? 29.550 9.048 -51.142 1.00 62.78 89 PRO A CA 1
ATOM 675 C C . PRO A 1 89 ? 30.565 8.016 -51.627 1.00 62.78 89 PRO A C 1
ATOM 677 O O . PRO A 1 89 ? 31.710 8.036 -51.178 1.00 62.78 89 PRO A O 1
ATOM 680 N N . ASN A 1 90 ? 30.150 7.095 -52.502 1.00 60.25 90 ASN A N 1
ATOM 681 C CA . ASN A 1 90 ? 31.037 6.064 -53.030 1.00 60.25 90 ASN A CA 1
ATOM 682 C C . ASN A 1 90 ? 32.291 6.736 -53.625 1.00 60.25 90 ASN A C 1
ATOM 684 O O . ASN A 1 90 ? 32.174 7.414 -54.650 1.00 60.25 90 ASN A O 1
ATOM 688 N N . PRO A 1 91 ? 33.493 6.535 -53.054 1.00 58.94 91 PRO A N 1
ATOM 689 C CA . PRO A 1 91 ? 34.705 7.161 -53.574 1.00 58.94 91 PRO A CA 1
ATOM 690 C C . PRO A 1 91 ? 35.054 6.665 -54.987 1.00 58.94 91 PRO A C 1
ATOM 692 O O . PRO A 1 91 ? 35.831 7.305 -55.691 1.00 58.94 91 PRO A O 1
ATOM 695 N N . ARG A 1 92 ? 34.441 5.564 -55.458 1.00 60.69 92 ARG A N 1
ATOM 696 C CA . ARG A 1 92 ? 34.555 5.095 -56.849 1.00 60.69 92 ARG A CA 1
ATOM 697 C C . ARG A 1 92 ? 33.690 5.858 -57.851 1.00 60.69 92 ARG A C 1
ATOM 699 O O . ARG A 1 92 ? 33.806 5.557 -59.035 1.00 60.69 92 ARG A O 1
ATOM 706 N N . GLY A 1 93 ? 32.891 6.845 -57.432 1.00 53.47 93 GLY A N 1
ATOM 707 C CA . GLY A 1 93 ? 32.092 7.680 -58.341 1.00 53.47 93 GLY A CA 1
ATOM 708 C C . GLY A 1 93 ? 32.905 8.334 -59.466 1.00 53.47 93 GLY A C 1
ATOM 709 O O . GLY A 1 93 ? 32.338 8.669 -60.495 1.00 53.47 93 GLY A O 1
ATOM 710 N N . ASN A 1 94 ? 34.233 8.433 -59.306 1.00 57.81 94 ASN A N 1
ATOM 711 C CA . ASN A 1 94 ? 35.144 9.002 -60.302 1.00 57.81 94 ASN A CA 1
ATOM 712 C C . ASN A 1 94 ? 36.374 8.118 -60.605 1.00 57.81 94 ASN A C 1
ATOM 714 O O . ASN A 1 94 ? 37.374 8.607 -61.122 1.00 57.81 94 ASN A O 1
ATOM 718 N N . ALA A 1 95 ? 36.350 6.820 -60.284 1.00 58.03 95 ALA A N 1
ATOM 719 C CA . ALA A 1 95 ? 37.498 5.930 -60.498 1.00 58.03 95 ALA A CA 1
ATOM 720 C C . ALA A 1 95 ? 37.348 5.111 -61.788 1.00 58.03 95 ALA A C 1
ATOM 722 O O . ALA A 1 95 ? 37.107 3.904 -61.740 1.00 58.03 95 ALA A O 1
ATOM 723 N N . SER A 1 96 ? 37.471 5.764 -62.945 1.00 58.06 96 SER A N 1
ATOM 724 C CA . SER A 1 96 ? 37.819 5.120 -64.225 1.00 58.06 96 SER A CA 1
ATOM 725 C C . SER A 1 96 ? 38.261 6.176 -65.239 1.00 58.06 96 SER A C 1
ATOM 727 O O . SER A 1 96 ? 37.509 6.531 -66.139 1.00 58.06 96 SER A O 1
ATOM 729 N N . ALA A 1 97 ? 39.489 6.671 -65.092 1.00 57.12 97 ALA A N 1
ATOM 730 C CA . ALA A 1 97 ? 40.242 7.242 -66.203 1.00 57.12 97 ALA A CA 1
ATOM 731 C C . ALA A 1 97 ? 41.452 6.327 -66.418 1.00 57.12 97 ALA A C 1
ATOM 733 O O . ALA A 1 97 ? 42.417 6.351 -65.656 1.00 57.12 97 ALA A O 1
ATOM 734 N N . VAL A 1 98 ? 41.351 5.426 -67.396 1.00 58.94 98 VAL A N 1
ATOM 735 C CA . VAL A 1 98 ? 42.488 4.618 -67.848 1.00 58.94 98 VAL A CA 1
ATOM 736 C C . VAL A 1 98 ? 43.110 5.358 -69.024 1.00 58.94 98 VAL A C 1
ATOM 738 O O . VAL A 1 98 ? 42.529 5.408 -70.108 1.00 58.94 98 VAL A O 1
ATOM 741 N N . THR A 1 99 ? 44.284 5.947 -68.813 1.00 59.25 99 THR A N 1
ATOM 742 C CA . THR A 1 99 ? 45.083 6.554 -69.883 1.00 59.25 99 THR A CA 1
ATOM 743 C C . THR A 1 99 ? 45.920 5.466 -70.552 1.00 59.25 99 THR A C 1
ATOM 745 O O . THR A 1 99 ? 46.751 4.817 -69.913 1.00 59.25 99 THR A O 1
ATOM 748 N N . LEU A 1 100 ? 45.711 5.237 -71.849 1.00 68.31 100 LEU A N 1
ATOM 749 C CA . LEU A 1 100 ? 46.532 4.295 -72.615 1.00 68.31 100 LEU A CA 1
ATOM 750 C C . LEU A 1 100 ? 47.924 4.903 -72.864 1.00 68.31 100 LEU A C 1
ATOM 752 O O . LEU A 1 100 ? 48.042 6.114 -73.031 1.00 68.31 100 LEU A O 1
ATOM 756 N N . ARG A 1 101 ? 48.982 4.083 -72.991 1.00 68.94 101 ARG A N 1
ATOM 757 C CA . ARG A 1 101 ? 50.363 4.543 -73.308 1.00 68.94 101 ARG A CA 1
ATOM 758 C C . ARG A 1 101 ? 50.476 5.401 -74.582 1.00 68.94 101 ARG A C 1
ATOM 760 O O . ARG A 1 101 ? 51.473 6.084 -74.765 1.00 68.94 101 ARG A O 1
ATOM 767 N N . SER A 1 102 ? 49.456 5.377 -75.440 1.00 72.81 102 SER A N 1
ATOM 768 C CA . SER A 1 102 ? 49.310 6.238 -76.621 1.00 72.81 102 SER A CA 1
ATOM 769 C C . SER A 1 102 ? 48.866 7.680 -76.298 1.00 72.81 102 SER A C 1
ATOM 771 O O . SER A 1 102 ? 48.721 8.474 -77.224 1.00 72.81 102 SER A O 1
ATOM 773 N N . GLY A 1 103 ? 48.592 8.018 -75.032 1.00 64.25 103 GLY A N 1
ATOM 774 C CA . GLY A 1 103 ? 48.142 9.351 -74.613 1.00 64.25 103 GLY A CA 1
ATOM 775 C C . GLY A 1 103 ? 46.660 9.649 -74.871 1.00 64.25 103 GLY A C 1
ATOM 776 O O . GLY A 1 103 ? 46.263 10.806 -74.825 1.00 64.25 103 GLY A O 1
ATOM 777 N N . LYS A 1 104 ? 45.832 8.633 -75.155 1.00 62.97 104 LYS A N 1
ATOM 778 C CA . LYS A 1 104 ? 44.376 8.791 -75.327 1.00 62.97 104 LYS A CA 1
ATOM 779 C C . LYS A 1 104 ? 43.633 8.368 -74.059 1.00 62.97 104 LYS A C 1
ATOM 781 O O . LYS A 1 104 ? 43.881 7.275 -73.544 1.00 62.97 104 LYS A O 1
ATOM 786 N N . GLU A 1 105 ? 42.719 9.213 -73.589 1.00 61.19 105 GLU A N 1
ATOM 787 C CA . GLU A 1 105 ? 41.777 8.899 -72.509 1.00 61.19 105 GLU A CA 1
ATOM 788 C C . GLU A 1 105 ? 40.514 8.231 -73.072 1.00 61.19 105 GLU A C 1
ATOM 790 O O . GLU A 1 105 ? 39.993 8.633 -74.117 1.00 61.19 105 GLU A O 1
ATOM 795 N N . LEU A 1 106 ? 40.020 7.189 -72.396 1.00 58.81 106 LEU A N 1
ATOM 796 C CA . LEU A 1 106 ? 38.714 6.601 -72.699 1.00 58.81 106 LEU A CA 1
ATOM 797 C C . LEU A 1 106 ? 37.616 7.452 -72.048 1.00 58.81 106 LEU A C 1
ATOM 799 O O . LEU A 1 106 ? 37.648 7.675 -70.840 1.00 58.81 106 LEU A O 1
ATOM 803 N N . HIS A 1 107 ? 36.652 7.922 -72.846 1.00 56.81 107 HIS A N 1
ATOM 804 C CA . HIS A 1 107 ? 35.514 8.702 -72.354 1.00 56.81 107 HIS A CA 1
ATOM 805 C C . HIS A 1 107 ? 34.706 7.889 -71.335 1.00 56.81 107 HIS A C 1
ATOM 807 O O . HIS A 1 107 ? 34.348 6.735 -71.579 1.00 56.81 107 HIS A O 1
ATOM 813 N N . GLN A 1 108 ? 34.416 8.514 -70.196 1.00 56.09 108 GLN A N 1
ATOM 814 C CA . GLN A 1 108 ? 33.589 7.949 -69.139 1.00 56.09 108 GLN A CA 1
ATOM 815 C C . GLN A 1 108 ? 32.180 7.631 -69.678 1.00 56.09 108 GLN A C 1
ATOM 817 O O . GLN A 1 108 ? 31.631 8.441 -70.431 1.00 56.09 108 GLN A O 1
ATOM 822 N N . PRO A 1 109 ? 31.564 6.486 -69.319 1.00 55.84 109 PRO A N 1
ATOM 823 C CA . PRO A 1 109 ? 30.174 6.230 -69.670 1.00 55.84 109 PRO A CA 1
ATOM 824 C C . PRO A 1 109 ? 29.303 7.321 -69.047 1.00 55.84 109 PRO A C 1
ATOM 826 O O . PRO A 1 109 ? 29.383 7.557 -67.840 1.00 55.84 109 PRO A O 1
ATOM 829 N N . ALA A 1 110 ? 28.494 7.994 -69.866 1.00 50.19 110 ALA A N 1
ATOM 830 C CA . ALA A 1 110 ? 27.515 8.957 -69.387 1.00 50.19 110 ALA A CA 1
ATOM 831 C C . ALA A 1 110 ? 26.654 8.299 -68.300 1.00 50.19 110 ALA A C 1
ATOM 833 O O . ALA A 1 110 ? 26.122 7.204 -68.502 1.00 50.19 110 ALA A O 1
ATOM 834 N N . LEU A 1 111 ? 26.548 8.958 -67.144 1.00 47.62 111 LEU A N 1
ATOM 835 C CA . LEU A 1 111 ? 25.617 8.577 -66.091 1.00 47.62 111 LEU A CA 1
ATOM 836 C C . LEU A 1 111 ? 24.229 8.473 -66.720 1.00 47.62 111 LEU A C 1
ATOM 838 O O . LEU A 1 111 ? 23.652 9.484 -67.119 1.00 47.62 111 LEU A O 1
ATOM 842 N N . GLN A 1 112 ? 23.718 7.248 -66.850 1.00 43.03 112 GLN A N 1
ATOM 843 C CA . GLN A 1 112 ? 22.343 7.045 -67.270 1.00 43.03 112 GLN A CA 1
ATOM 844 C C . GLN A 1 112 ? 21.451 7.681 -66.211 1.00 43.03 112 GLN A C 1
ATOM 846 O O . GLN A 1 112 ? 21.364 7.219 -65.073 1.00 43.03 112 GLN A O 1
ATOM 851 N N . THR A 1 113 ? 20.833 8.787 -66.598 1.00 44.44 113 THR A N 1
ATOM 852 C CA . THR A 1 113 ? 19.708 9.386 -65.906 1.00 44.44 113 THR A CA 1
ATOM 853 C C . THR A 1 113 ? 18.633 8.313 -65.769 1.00 44.44 113 THR A C 1
ATOM 855 O O . THR A 1 113 ? 18.096 7.816 -66.757 1.00 44.44 113 THR A O 1
ATOM 858 N N . LEU A 1 114 ? 18.356 7.902 -64.531 1.00 44.66 114 LEU A N 1
ATOM 859 C CA . LEU A 1 114 ? 17.221 7.039 -64.225 1.00 44.66 114 LEU A CA 1
ATOM 860 C C . LEU A 1 114 ? 15.951 7.731 -64.760 1.00 44.66 114 LEU A C 1
ATOM 862 O O . LEU A 1 114 ? 15.737 8.903 -64.428 1.00 44.66 114 LEU A O 1
ATOM 866 N N . PRO A 1 115 ? 15.117 7.072 -65.587 1.00 43.19 115 PRO A N 1
ATOM 867 C CA . PRO A 1 115 ? 13.887 7.682 -66.059 1.00 43.19 115 PRO A CA 1
ATOM 868 C C . PRO A 1 115 ? 12.981 7.988 -64.867 1.00 43.19 115 PRO A C 1
ATOM 870 O O . PRO A 1 115 ? 12.784 7.150 -63.986 1.00 43.19 115 PRO A O 1
ATOM 873 N N . ARG A 1 116 ? 12.428 9.202 -64.857 1.00 50.28 116 ARG A N 1
ATOM 874 C CA . ARG A 1 116 ? 11.317 9.610 -63.991 1.00 50.28 116 ARG A CA 1
ATOM 875 C C . ARG A 1 116 ? 10.227 8.524 -64.045 1.00 50.28 116 ARG A C 1
ATOM 877 O O . ARG A 1 116 ? 9.800 8.209 -65.157 1.00 50.28 116 ARG A O 1
ATOM 884 N N . PRO A 1 117 ? 9.755 7.967 -62.914 1.00 45.38 117 PRO A N 1
ATOM 885 C CA . PRO A 1 117 ? 8.588 7.105 -62.947 1.00 45.38 117 PRO A CA 1
ATOM 886 C C . PRO A 1 117 ? 7.393 7.973 -63.340 1.00 45.38 117 PRO A C 1
ATOM 888 O O . PRO A 1 117 ? 6.994 8.869 -62.596 1.00 45.38 117 PRO A O 1
ATOM 891 N N . ALA A 1 118 ? 6.901 7.760 -64.559 1.00 44.66 118 ALA A N 1
ATOM 892 C CA . ALA A 1 118 ? 5.621 8.275 -64.997 1.00 44.66 118 ALA A CA 1
ATOM 893 C C . ALA A 1 118 ? 4.515 7.583 -64.193 1.00 44.66 118 ALA A C 1
ATOM 895 O O . ALA A 1 118 ? 4.587 6.390 -63.895 1.00 44.66 118 ALA A O 1
ATOM 896 N N . GLU A 1 119 ? 3.537 8.393 -63.823 1.00 50.06 119 GLU A N 1
ATOM 897 C CA . GLU A 1 119 ? 2.340 8.085 -63.060 1.00 50.06 119 GLU A CA 1
ATOM 898 C C . GLU A 1 119 ? 1.646 6.817 -63.580 1.00 50.06 119 GLU A C 1
ATOM 900 O O . GLU A 1 119 ? 1.238 6.744 -64.736 1.00 50.06 119 GLU A O 1
ATOM 905 N N . ALA A 1 120 ? 1.498 5.814 -62.713 1.00 46.81 120 ALA A N 1
ATOM 906 C CA . ALA A 1 120 ? 0.527 4.749 -62.912 1.00 46.81 120 ALA A CA 1
ATOM 907 C C . ALA A 1 120 ? -0.694 5.080 -62.049 1.00 46.81 120 ALA A C 1
ATOM 909 O O . ALA A 1 120 ? -0.711 4.828 -60.842 1.00 46.81 120 ALA A O 1
ATOM 910 N N . GLU A 1 121 ? -1.699 5.686 -62.681 1.00 48.78 121 GLU A N 1
ATOM 911 C CA . GLU A 1 121 ? -3.058 5.805 -62.163 1.00 48.78 121 GLU A CA 1
ATOM 912 C C . GLU A 1 121 ? -3.573 4.412 -61.760 1.00 48.78 121 GLU A C 1
ATOM 914 O O . GLU A 1 121 ? -3.903 3.580 -62.603 1.00 48.78 121 GLU A O 1
ATOM 919 N N . SER A 1 122 ? -3.647 4.135 -60.457 1.00 50.25 122 SER A N 1
ATOM 920 C CA . SER A 1 122 ? -4.440 3.019 -59.935 1.00 50.25 122 SER A CA 1
ATOM 921 C C . SER A 1 122 ? -5.834 3.534 -59.607 1.00 50.25 122 SER A C 1
ATOM 923 O O . SER A 1 122 ? -6.097 4.041 -58.519 1.00 50.25 122 SER A O 1
ATOM 925 N N . LYS A 1 123 ? -6.726 3.421 -60.591 1.00 50.16 123 LYS A N 1
ATOM 926 C CA . LYS A 1 123 ? -8.168 3.606 -60.443 1.00 50.16 123 LYS A CA 1
ATOM 927 C C . LYS A 1 123 ? -8.731 2.453 -59.598 1.00 50.16 123 LYS A C 1
ATOM 929 O O . LYS A 1 123 ? -8.916 1.35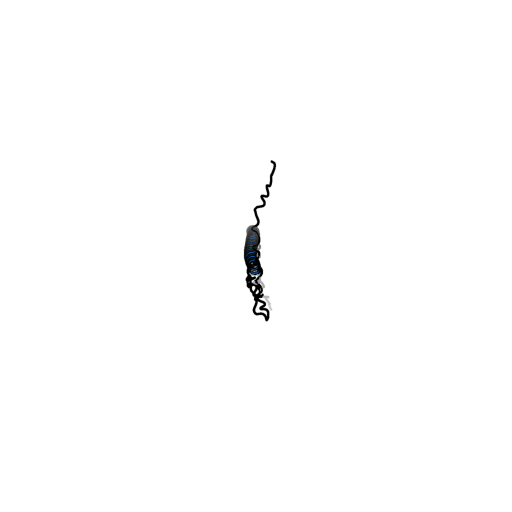1 -60.107 1.00 50.16 123 LYS A O 1
ATOM 934 N N . LEU A 1 124 ? -8.988 2.692 -58.312 1.00 56.47 124 LEU A N 1
ATOM 935 C CA . LEU A 1 124 ? -9.838 1.827 -57.489 1.00 56.47 124 LEU A CA 1
ATOM 936 C C . LEU A 1 124 ? -11.291 2.286 -57.666 1.00 56.47 124 LEU A C 1
ATOM 938 O O . LEU A 1 124 ? -11.733 3.240 -57.035 1.00 56.47 124 LEU A O 1
ATOM 942 N N . GLU A 1 125 ? -12.006 1.621 -58.570 1.00 51.00 125 GLU A N 1
ATOM 943 C CA . GLU A 1 125 ? -13.471 1.615 -58.597 1.00 51.00 125 GLU A CA 1
ATOM 944 C C . GLU A 1 125 ? -13.954 0.812 -57.381 1.00 51.00 125 GLU A C 1
ATOM 946 O O . GLU A 1 125 ? -13.741 -0.398 -57.305 1.00 51.00 125 GLU A O 1
ATOM 951 N N . ALA A 1 126 ? -14.556 1.500 -56.413 1.00 60.09 126 ALA A N 1
ATOM 952 C CA . ALA A 1 126 ? -15.394 0.892 -55.391 1.00 60.09 126 ALA A CA 1
ATOM 953 C C . ALA A 1 126 ? -16.846 1.128 -55.816 1.00 60.09 126 ALA A C 1
ATOM 955 O O . ALA A 1 126 ? -17.344 2.249 -55.728 1.00 60.09 126 ALA A O 1
ATOM 956 N N . ASP A 1 127 ? -17.474 0.076 -56.338 1.00 55.69 127 ASP A N 1
ATOM 957 C CA . ASP A 1 127 ? -18.916 0.012 -56.561 1.00 55.69 127 ASP A CA 1
ATOM 958 C C . ASP A 1 127 ? -19.628 -0.018 -55.200 1.00 55.69 127 ASP A C 1
ATOM 960 O O . ASP A 1 127 ? -19.186 -0.714 -54.276 1.00 55.69 127 ASP A O 1
ATOM 964 N N . SER A 1 128 ? -20.688 0.780 -55.080 1.00 51.66 128 SER A N 1
ATOM 965 C CA . SER A 1 128 ? -21.555 0.910 -53.908 1.00 51.66 128 SER A CA 1
ATOM 966 C C . SER A 1 128 ? -22.996 0.652 -54.299 1.00 51.66 128 SER A C 1
ATOM 968 O O . SER A 1 128 ? -23.382 1.033 -55.424 1.00 51.66 128 SER A O 1
#

Radius of gyration: 52.77 Å; chains: 1; bounding box: 76×30×169 Å

pLDDT: mean 73.64, std 20.09, range [43.03, 98.75]

Foldseek 3Di:
DDDDDDDPPPVPPDPPVPPPPPDDPVRVVVVVVVVVVVVVVVVVVVVVVVVVVVVVVVVVVVVVVVVVVVVVVVVVCVVVPPDPPPPPPDPCPPPDFDQDPVRDTDDDPPDPDDDDPDDDDPDDDDDD

Secondary structure (DSSP, 8-state):
---PPPP-TTTTS--------PPPHHHHHHHHHHHHHHHHHHHHHHHHHHHHHHHHHHHHHHHHHHHHHHHHHHHHHHHHS---------GGGG----B-TTSPBPPPPP---PPP------------

Organism: Mucuna pruriens (NCBI:txid157652)

Sequence (128 aa):
MYSQAPPLQQQQQQRVPPQGNSPSLEDMMKQLAANNLEFQQSVSSSNMQFQQNMTATIQDLKMQIGQLANTVSTLQSAGSSNLPSQTIPNPRGNASAVTLRSGKELHQPALQTLPRPAEAESKLEADS